Protein AF-A0A0L0URG2-F1 (afdb_monomer)

Foldseek 3Di:
DVVLLVLLVLLLDCPRDDPAHRADPLLNLLSVLCNLLVVLLVVVVVVVVVQVVPFDDDPDFPDDPVLVCLQVCLNVLLVVLSCCLRVPLSRCCRVPLQPQCLVVSLVSNLVSLVVNLVSLVSNLVCCVPTPQVRGPPCPVVVVVSVVSNVSNVVSSVSSNVSSVPRDRDDNDD

Radius of gyration: 18.34 Å; Cα contacts (8 Å, |Δi|>4): 151; chains: 1; bounding box: 47×31×53 Å

Sequence (173 aa):
MDGELRILMCMLDPREATYYQPLTEPEIQLGKSLVPVLKLSRVFLKKFYQIMGRSRFPLFTIMSSDQLDTFGGLADNIEGRLGGMIADDLRDLSNKAEEGGDSEYLDRLMKEAAKLEKYSGAGLLLILIHFLPIIPDSDGYKDWLFVWQSQLTVAINNFIQACRGFEIRTPDQ

Solvent-accessible surface area (backbone atoms only — not comparable to full-atom values): 9711 Å² total; per-residue (Å²): 102,73,65,53,51,48,52,53,51,38,26,66,33,82,84,52,91,62,98,60,75,51,48,51,77,77,50,35,53,44,55,58,36,43,47,57,36,55,51,48,52,46,54,44,55,54,53,47,52,56,50,57,76,72,49,81,75,73,98,70,76,92,67,52,71,70,54,48,50,50,48,71,41,36,63,59,53,49,47,52,45,55,41,42,42,52,70,46,33,53,42,46,40,62,75,41,43,85,76,70,48,44,67,59,33,43,52,48,45,42,52,48,46,53,46,46,52,52,51,52,52,54,33,48,53,48,40,61,71,69,46,44,82,65,40,81,86,35,65,71,55,53,56,47,50,54,53,49,51,54,52,40,54,52,27,41,51,52,29,42,48,43,49,72,69,54,82,71,66,71,78,82,130

Nearest PDB structures (foldseek):
  2jsw-assembly1_A  TM=5.761E-01  e=1.253E-01  Mus musculus
  4dzu-assembly1_A  TM=5.186E-01  e=1.065E+00  synthetic construct
  3lhp-assembly1_S  TM=4.422E-01  e=1.910E+00  synthetic construct
  1q16-assembly1_C  TM=4.457E-01  e=2.684E+00  Escherichia coli
  4oyd-assembly2_D  TM=3.380E-01  e=4.583E+00  synthetic construct

Mean predicted aligned error: 5.91 Å

Organism: NCBI:txid1165861

Secondary structure (DSSP, 8-state):
-HHHHHHHHHHH-TTS--SSPPPPHHHHHHHHHHHHHHHHHHHHHHHHHHHHHH----S-----HHHHHHHHTHHHHHHHHHHHIIIIIIHHHHHHTTTT-HHHHHHHHHHHHHHHHHHHHHHHHHIIIIITTTSTT-HHHHHHHHHHHHHHHHHHHHHHHHHHT----PPP-

pLDDT: mean 86.97, std 11.2, range [35.38, 98.31]

Structure (mmCIF, N/CA/C/O backbone):
data_AF-A0A0L0URG2-F1
#
_entry.id   AF-A0A0L0URG2-F1
#
loop_
_atom_site.group_PDB
_atom_site.id
_atom_site.type_symbol
_atom_site.label_atom_id
_atom_site.label_alt_id
_atom_site.label_comp_id
_atom_site.label_asym_id
_atom_site.label_entity_id
_atom_site.label_seq_id
_atom_site.pdbx_PDB_ins_code
_atom_site.Cartn_x
_atom_site.Cartn_y
_atom_site.Cartn_z
_atom_site.occupancy
_atom_site.B_iso_or_equiv
_atom_site.auth_seq_id
_atom_site.auth_comp_id
_atom_site.auth_asym_id
_atom_site.auth_atom_id
_atom_site.pdbx_PDB_model_num
ATOM 1 N N . MET A 1 1 ? 8.366 -5.255 5.527 1.00 82.69 1 MET A N 1
ATOM 2 C CA . MET A 1 1 ? 6.979 -5.744 5.283 1.00 82.69 1 MET A CA 1
ATOM 3 C C . MET A 1 1 ? 6.607 -7.087 5.928 1.00 82.69 1 MET A C 1
ATOM 5 O O . MET A 1 1 ? 5.435 -7.275 6.246 1.00 82.69 1 MET A O 1
ATOM 9 N N . ASP A 1 2 ? 7.522 -8.054 6.104 1.00 83.62 2 ASP A N 1
ATOM 10 C CA . ASP A 1 2 ? 7.198 -9.297 6.839 1.00 83.62 2 ASP A CA 1
ATOM 11 C C . ASP A 1 2 ? 6.989 -9.060 8.345 1.00 83.62 2 ASP A C 1
ATOM 13 O O . ASP A 1 2 ? 6.148 -9.713 8.965 1.00 83.62 2 ASP A O 1
ATOM 17 N N . GLY A 1 3 ? 7.705 -8.088 8.918 1.00 85.81 3 GLY A N 1
ATOM 18 C CA . GLY A 1 3 ? 7.524 -7.670 10.307 1.00 85.81 3 GLY A CA 1
ATOM 19 C C . GLY A 1 3 ? 6.157 -7.033 10.542 1.00 85.81 3 GLY A C 1
ATOM 20 O O . GLY A 1 3 ? 5.451 -7.424 11.459 1.00 85.81 3 GLY A O 1
ATOM 21 N N . GLU A 1 4 ? 5.743 -6.128 9.665 1.00 87.44 4 GLU A N 1
ATOM 22 C CA . GLU A 1 4 ? 4.469 -5.408 9.699 1.00 87.44 4 GLU A CA 1
ATOM 23 C C . GLU A 1 4 ? 3.291 -6.373 9.572 1.00 87.44 4 GLU A C 1
ATOM 25 O O . GLU A 1 4 ? 2.315 -6.264 10.311 1.00 87.44 4 GLU A O 1
ATOM 30 N N . LEU A 1 5 ? 3.401 -7.373 8.687 1.00 85.81 5 LEU A N 1
ATOM 31 C CA . LEU A 1 5 ? 2.373 -8.407 8.551 1.00 85.81 5 LEU A CA 1
ATOM 32 C C . LEU A 1 5 ? 2.279 -9.238 9.820 1.00 85.81 5 LEU A C 1
ATOM 34 O O . LEU A 1 5 ? 1.176 -9.530 10.269 1.00 85.81 5 LEU A O 1
ATOM 38 N N . ARG A 1 6 ? 3.422 -9.591 10.409 1.00 87.19 6 ARG A N 1
ATOM 39 C CA . ARG A 1 6 ? 3.454 -10.317 11.6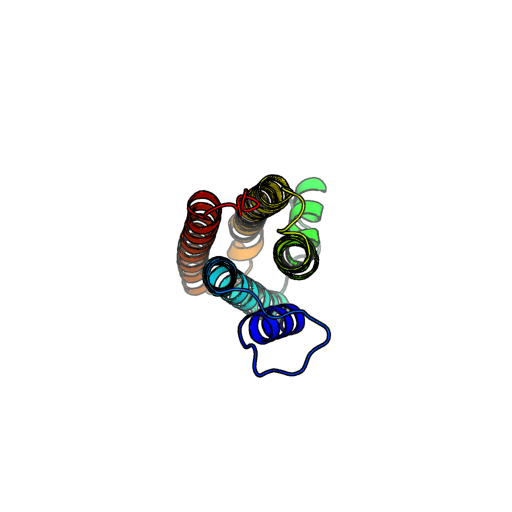73 1.00 87.19 6 ARG A CA 1
ATOM 40 C C . ARG A 1 6 ? 2.835 -9.496 12.804 1.00 87.19 6 ARG A C 1
ATOM 42 O O . ARG A 1 6 ? 2.014 -10.042 13.525 1.00 87.19 6 ARG A O 1
ATOM 49 N N . ILE A 1 7 ? 3.172 -8.212 12.927 1.00 87.69 7 ILE A N 1
ATOM 50 C CA . ILE A 1 7 ? 2.593 -7.314 13.938 1.00 87.69 7 ILE A CA 1
ATOM 51 C C . ILE A 1 7 ? 1.072 -7.267 13.782 1.00 87.69 7 ILE A C 1
ATOM 53 O O . ILE A 1 7 ? 0.358 -7.552 14.739 1.00 87.69 7 ILE A O 1
ATOM 57 N N . LEU A 1 8 ? 0.574 -7.004 12.570 1.00 88.88 8 LEU A N 1
ATOM 58 C CA . LEU A 1 8 ? -0.864 -6.963 12.306 1.00 88.88 8 LEU A CA 1
ATOM 59 C C . LEU A 1 8 ? -1.542 -8.308 12.604 1.00 88.88 8 LEU A C 1
ATOM 61 O O . LEU A 1 8 ? -2.624 -8.333 13.178 1.00 88.88 8 LEU A O 1
ATOM 65 N N . MET A 1 9 ? -0.919 -9.434 12.245 1.00 88.94 9 MET A N 1
ATOM 66 C CA . MET A 1 9 ? -1.465 -10.761 12.547 1.00 88.94 9 MET A CA 1
ATOM 67 C C . MET A 1 9 ? -1.534 -11.032 14.052 1.00 88.94 9 MET A C 1
ATOM 69 O O . MET A 1 9 ? -2.534 -11.575 14.505 1.00 88.94 9 MET A O 1
ATOM 73 N N . CYS A 1 10 ? -0.529 -10.616 14.822 1.00 86.75 10 CYS A N 1
ATOM 74 C CA . CYS A 1 10 ? -0.557 -10.729 16.279 1.00 86.75 10 CYS A CA 1
ATOM 75 C C . CYS A 1 10 ? -1.643 -9.842 16.903 1.00 86.75 10 CYS A C 1
ATOM 77 O O . CYS A 1 10 ? -2.332 -10.278 17.813 1.00 86.75 10 CYS A O 1
ATOM 79 N N . MET A 1 11 ? -1.849 -8.628 16.385 1.00 85.25 11 MET A N 1
ATOM 80 C CA . MET A 1 11 ? -2.934 -7.745 16.836 1.00 85.25 11 MET A CA 1
ATOM 81 C C . MET A 1 11 ? -4.330 -8.328 16.545 1.00 85.25 11 MET A C 1
ATOM 83 O O . MET A 1 11 ? -5.281 -8.046 17.269 1.00 85.25 11 MET A O 1
ATOM 87 N N . LEU A 1 12 ? -4.461 -9.145 15.494 1.00 88.25 12 LEU A N 1
ATOM 88 C CA . LEU A 1 12 ? -5.715 -9.793 15.093 1.00 88.25 12 LEU A CA 1
ATOM 89 C C . LEU A 1 12 ? -6.035 -11.084 15.863 1.00 88.25 12 LEU A C 1
ATOM 91 O O . LEU A 1 12 ? -7.183 -11.529 15.808 1.00 88.25 12 LEU A O 1
ATOM 95 N N . ASP A 1 13 ? -5.056 -11.705 16.527 1.00 84.69 13 ASP A N 1
ATOM 96 C CA . ASP A 1 13 ? -5.251 -12.942 17.287 1.00 84.69 13 ASP A CA 1
ATOM 97 C C . ASP A 1 13 ? -5.014 -12.707 18.789 1.00 84.69 13 ASP A C 1
ATOM 99 O O . ASP A 1 13 ? -3.866 -12.614 19.226 1.00 84.69 13 ASP A O 1
ATOM 103 N N . PRO A 1 14 ? -6.071 -12.689 19.622 1.00 68.38 14 PRO A N 1
ATOM 104 C CA . PRO A 1 14 ? -5.930 -12.494 21.064 1.00 68.38 14 PRO A CA 1
ATOM 105 C C . PRO A 1 14 ? -5.183 -13.634 21.779 1.00 68.38 14 PRO A C 1
ATOM 107 O O . PRO A 1 14 ? -4.904 -13.524 22.972 1.00 68.38 14 PRO A O 1
ATOM 110 N N . ARG A 1 15 ? -4.876 -14.742 21.092 1.00 70.88 15 ARG A N 1
ATOM 111 C CA . ARG A 1 15 ? -4.124 -15.883 21.638 1.00 70.88 15 ARG A CA 1
ATOM 112 C C . ARG A 1 15 ? -2.619 -15.783 21.393 1.00 70.88 15 ARG A C 1
ATOM 114 O O . ARG A 1 15 ? -1.862 -16.532 22.009 1.00 70.88 15 ARG A O 1
ATOM 121 N N . GLU A 1 16 ? -2.175 -14.878 20.526 1.00 67.50 16 GLU A N 1
ATOM 122 C CA . GLU A 1 16 ? -0.757 -14.623 20.276 1.00 67.50 16 GLU A CA 1
ATOM 123 C C . GLU A 1 16 ? -0.192 -13.720 21.389 1.00 67.50 16 GLU A C 1
ATOM 125 O O . GLU A 1 16 ? -0.496 -12.531 21.477 1.00 67.50 16 GLU A O 1
ATOM 130 N N . ALA A 1 17 ? 0.651 -14.273 22.268 1.00 52.16 17 ALA A N 1
ATOM 131 C CA . ALA A 1 17 ? 1.304 -13.501 23.326 1.00 52.16 17 ALA A CA 1
ATOM 132 C C . ALA A 1 17 ? 2.311 -12.506 22.721 1.00 52.16 17 ALA A C 1
ATOM 134 O O . ALA A 1 17 ? 3.369 -12.910 22.234 1.00 52.16 17 ALA A O 1
ATOM 135 N N . THR A 1 18 ? 2.006 -11.204 22.754 1.00 62.34 18 THR A N 1
ATOM 136 C CA . THR A 1 18 ? 2.883 -10.162 22.195 1.00 62.34 18 THR A CA 1
ATOM 137 C C . THR A 1 18 ? 2.923 -8.876 23.023 1.00 62.34 18 THR A C 1
ATOM 139 O O . THR A 1 18 ? 2.172 -8.701 23.975 1.00 62.34 18 THR A O 1
ATOM 142 N N . TYR A 1 19 ? 3.838 -7.972 22.650 1.00 65.12 19 TYR A N 1
ATOM 143 C CA . TYR A 1 19 ? 3.929 -6.600 23.169 1.00 65.12 19 TYR A CA 1
ATOM 144 C C . TYR A 1 19 ? 2.751 -5.699 22.751 1.00 65.12 19 TYR A C 1
ATOM 146 O O . TYR A 1 19 ? 2.671 -4.566 23.220 1.00 65.12 19 TYR A O 1
ATOM 154 N N . TYR A 1 20 ? 1.876 -6.158 21.854 1.00 69.56 20 TYR A N 1
ATOM 155 C CA . TYR A 1 20 ? 0.771 -5.370 21.316 1.00 69.56 20 TYR A CA 1
ATOM 156 C C . TYR A 1 20 ? -0.547 -5.806 21.955 1.00 69.56 20 TYR A C 1
ATOM 158 O O . TYR A 1 20 ? -0.782 -7.001 22.134 1.00 69.56 20 TYR A O 1
ATOM 166 N N . GLN A 1 21 ? -1.402 -4.840 22.301 1.00 74.94 21 GLN A N 1
ATOM 167 C CA . GLN A 1 21 ? -2.752 -5.149 22.762 1.00 74.94 21 GLN A CA 1
ATOM 168 C C . GLN A 1 21 ? -3.564 -5.763 21.608 1.00 74.94 21 GLN A C 1
ATOM 170 O O . GLN A 1 21 ? -3.481 -5.266 20.478 1.00 74.94 21 GLN A O 1
ATOM 175 N N . PRO A 1 22 ? -4.314 -6.852 21.859 1.00 81.81 22 PRO A N 1
ATOM 176 C CA . PRO A 1 22 ? -5.231 -7.399 20.871 1.00 81.81 22 PRO A CA 1
ATOM 177 C C . PRO A 1 22 ? -6.315 -6.390 20.505 1.00 81.81 22 PRO A C 1
ATOM 179 O O . PRO A 1 22 ? -6.844 -5.695 21.372 1.00 81.81 22 PRO A O 1
ATOM 182 N N . LEU A 1 23 ? -6.683 -6.370 19.228 1.00 84.19 23 LEU A N 1
ATOM 183 C CA . LEU A 1 23 ? -7.787 -5.554 18.741 1.00 84.19 23 LEU A CA 1
ATOM 184 C C . LEU A 1 23 ? -9.123 -6.055 19.298 1.00 84.19 23 LEU A C 1
ATOM 186 O O . LEU A 1 23 ? -9.361 -7.257 19.432 1.00 84.19 23 LEU A O 1
ATOM 190 N N . THR A 1 24 ? -10.025 -5.120 19.561 1.00 83.62 24 THR A N 1
ATOM 191 C CA . THR A 1 24 ? -11.435 -5.413 19.838 1.00 83.62 24 THR A CA 1
ATOM 192 C C . THR A 1 24 ? -12.176 -5.819 18.565 1.00 83.62 24 THR A C 1
ATOM 194 O O . THR A 1 24 ? -11.707 -5.570 17.457 1.00 83.62 24 THR A O 1
ATOM 197 N N . GLU A 1 25 ? -13.359 -6.427 18.685 1.00 81.88 25 GLU A N 1
ATOM 198 C CA . GLU A 1 25 ? -14.099 -6.935 17.517 1.00 81.88 25 GLU A CA 1
ATOM 199 C C . GLU A 1 25 ? -14.347 -5.881 16.408 1.00 81.88 25 GLU A C 1
ATOM 201 O O . GLU A 1 25 ? -14.117 -6.203 15.237 1.00 81.88 25 GLU A O 1
ATOM 206 N N . PRO A 1 26 ? -14.717 -4.616 16.709 1.00 81.19 26 PRO A N 1
ATOM 207 C CA . PRO A 1 26 ? -14.824 -3.572 15.683 1.00 81.19 26 PRO A CA 1
ATOM 208 C C . PRO A 1 26 ? -13.480 -3.260 15.005 1.00 81.19 26 PRO A C 1
ATOM 210 O O . PRO A 1 26 ? -13.395 -3.122 13.783 1.00 81.19 26 PRO A O 1
ATOM 213 N N . GLU A 1 27 ? -12.398 -3.196 15.781 1.00 86.50 27 GLU A N 1
ATOM 214 C CA . GLU A 1 27 ? -11.051 -2.896 15.282 1.00 86.50 27 GLU A CA 1
ATOM 215 C C . GLU A 1 27 ? -10.469 -4.062 14.472 1.00 86.50 27 GLU A C 1
ATOM 217 O O . GLU A 1 27 ? -9.737 -3.846 13.506 1.00 86.50 27 GLU A O 1
ATOM 222 N N . ILE A 1 28 ? -10.837 -5.304 14.799 1.00 88.31 28 ILE A N 1
ATOM 223 C CA . ILE A 1 28 ? -10.472 -6.496 14.030 1.00 88.31 28 ILE A CA 1
ATOM 224 C C . ILE A 1 28 ? -10.957 -6.364 12.583 1.00 88.31 28 ILE A C 1
ATOM 226 O O . ILE A 1 28 ? -10.243 -6.777 11.666 1.00 88.31 28 ILE A O 1
ATOM 230 N N . GLN A 1 29 ? -12.137 -5.783 12.341 1.00 89.00 29 GLN A N 1
ATOM 231 C CA . GLN A 1 29 ? -12.633 -5.568 10.977 1.00 89.00 29 GLN A CA 1
ATOM 232 C C . GLN A 1 29 ? -11.772 -4.551 10.216 1.00 89.00 29 GLN A C 1
ATOM 234 O O . GLN A 1 29 ? -11.408 -4.802 9.061 1.00 89.00 29 GLN A O 1
ATOM 239 N N . LEU A 1 30 ? -11.349 -3.465 10.877 1.00 91.06 30 LEU A N 1
ATOM 240 C CA . LEU A 1 30 ? -10.381 -2.520 10.311 1.00 91.06 30 LEU A CA 1
ATOM 241 C C . LEU A 1 30 ? -9.056 -3.214 9.988 1.00 91.06 30 LEU A C 1
ATOM 243 O O . LEU A 1 30 ? -8.596 -3.167 8.845 1.00 91.06 30 LEU A O 1
ATOM 247 N N . GLY A 1 31 ? -8.479 -3.930 10.954 1.00 92.31 31 GLY A N 1
ATOM 248 C CA . GLY A 1 31 ? -7.221 -4.650 10.776 1.00 92.31 31 GLY A CA 1
ATOM 249 C C . GLY A 1 31 ? -7.291 -5.675 9.640 1.00 92.31 31 GLY A C 1
ATOM 250 O O . GLY A 1 31 ? -6.410 -5.711 8.779 1.00 92.31 31 GLY A O 1
ATOM 251 N N . LYS A 1 32 ? -8.379 -6.453 9.553 1.00 94.44 32 LYS A N 1
ATOM 252 C CA . LYS A 1 32 ? -8.623 -7.406 8.455 1.00 94.44 32 LYS A CA 1
ATOM 253 C C . LYS A 1 32 ? -8.696 -6.716 7.096 1.00 94.44 32 LYS A C 1
ATOM 255 O O . LYS A 1 32 ? -8.162 -7.253 6.125 1.00 94.44 32 LYS A O 1
ATOM 260 N N . SER A 1 33 ? -9.315 -5.538 7.016 1.00 96.06 33 SER A N 1
ATOM 261 C CA . SER A 1 33 ? -9.396 -4.774 5.767 1.00 96.06 33 SER A CA 1
ATOM 262 C C . SER A 1 33 ? -8.041 -4.204 5.312 1.00 96.06 33 SER A C 1
ATOM 264 O O . SER A 1 33 ? -7.845 -3.997 4.115 1.00 96.06 33 SER A O 1
ATOM 266 N N . LEU A 1 34 ? -7.064 -4.055 6.220 1.00 95.62 34 LEU A N 1
ATOM 267 C CA . LEU A 1 34 ? -5.696 -3.615 5.902 1.00 95.62 34 LEU A CA 1
ATOM 268 C C . LEU A 1 34 ? -4.786 -4.753 5.401 1.00 95.62 34 LEU A C 1
ATOM 270 O O . LEU A 1 34 ? -3.871 -4.523 4.606 1.00 95.62 34 LEU A O 1
ATOM 274 N N . VAL A 1 35 ? -5.050 -6.002 5.804 1.00 95.94 35 VAL A N 1
ATOM 275 C CA . VAL A 1 35 ? -4.306 -7.197 5.353 1.00 95.94 35 VAL A CA 1
ATOM 276 C C . VAL A 1 35 ? -4.131 -7.278 3.825 1.00 95.94 35 VAL A C 1
ATOM 278 O O . VAL A 1 35 ? -3.002 -7.526 3.385 1.00 95.94 35 VAL A O 1
ATOM 281 N N . PRO A 1 36 ? -5.174 -7.115 2.980 1.00 97.25 36 PRO A N 1
ATOM 282 C CA . PRO A 1 36 ? -5.001 -7.171 1.529 1.00 97.25 36 PRO A CA 1
ATOM 283 C C . PRO A 1 36 ? -4.087 -6.061 1.000 1.00 97.25 36 PRO A C 1
ATOM 285 O O . PRO A 1 36 ? -3.268 -6.346 0.127 1.00 97.25 36 PRO A O 1
ATOM 288 N N . VAL A 1 37 ? -4.152 -4.846 1.556 1.00 97.62 37 VAL A N 1
ATOM 289 C CA . VAL A 1 37 ? -3.264 -3.733 1.176 1.00 97.62 37 VAL A CA 1
ATOM 290 C C . VAL A 1 37 ? -1.808 -4.119 1.434 1.00 97.62 37 VAL A C 1
ATOM 292 O O . VAL A 1 37 ? -0.971 -4.056 0.536 1.00 97.62 37 VAL A O 1
ATOM 295 N N . LEU A 1 38 ? -1.516 -4.620 2.636 1.00 96.19 38 LEU A N 1
ATOM 296 C CA . LEU A 1 38 ? -0.172 -5.032 3.028 1.00 96.19 38 LEU A CA 1
ATOM 297 C C . LEU A 1 38 ? 0.362 -6.185 2.163 1.00 96.19 38 LEU A C 1
ATOM 299 O O . LEU A 1 38 ? 1.502 -6.157 1.695 1.00 96.19 38 LEU A O 1
ATOM 303 N N . LYS A 1 39 ? -0.467 -7.205 1.908 1.00 95.69 39 LYS A N 1
ATOM 304 C CA . LYS A 1 39 ? -0.087 -8.351 1.071 1.00 95.69 39 LYS A CA 1
ATOM 305 C C . LYS A 1 39 ? 0.197 -7.933 -0.369 1.00 95.69 39 LYS A C 1
ATOM 307 O O . LYS A 1 39 ? 1.189 -8.389 -0.936 1.00 95.69 39 LYS A O 1
ATOM 312 N N . LEU A 1 40 ? -0.639 -7.075 -0.951 1.00 96.94 40 LEU A N 1
ATOM 313 C CA . LEU A 1 40 ? -0.452 -6.580 -2.314 1.00 96.94 40 LEU A CA 1
ATOM 314 C C . LEU A 1 40 ? 0.806 -5.719 -2.424 1.00 96.94 40 LEU A C 1
ATOM 316 O O . LEU A 1 40 ? 1.597 -5.936 -3.340 1.00 96.94 40 LEU A O 1
ATOM 320 N N . SER A 1 41 ? 1.044 -4.816 -1.473 1.00 95.88 41 SER A N 1
ATOM 321 C CA . SER A 1 41 ? 2.276 -4.024 -1.404 1.00 95.88 41 SER A CA 1
ATOM 322 C C . SER A 1 41 ? 3.517 -4.912 -1.305 1.00 95.88 41 SER A C 1
ATOM 324 O O . SER A 1 41 ? 4.485 -4.727 -2.045 1.00 95.88 41 SER A O 1
ATOM 326 N N . ARG A 1 42 ? 3.477 -5.953 -0.464 1.00 94.81 42 ARG A N 1
ATOM 327 C CA . ARG A 1 42 ? 4.573 -6.923 -0.321 1.00 94.81 42 ARG A CA 1
ATOM 328 C C . ARG A 1 42 ? 4.845 -7.676 -1.615 1.00 94.81 42 ARG A C 1
ATOM 330 O O . ARG A 1 42 ? 5.999 -7.815 -2.022 1.00 94.81 42 ARG A O 1
ATOM 337 N N . VAL A 1 43 ? 3.791 -8.194 -2.242 1.00 95.19 43 VAL A N 1
ATOM 338 C CA . VAL A 1 43 ? 3.886 -8.913 -3.516 1.00 95.19 43 VAL A CA 1
ATOM 339 C C . VAL A 1 43 ? 4.487 -8.006 -4.589 1.00 95.19 43 VAL A C 1
ATOM 341 O O . VAL A 1 43 ? 5.341 -8.461 -5.354 1.00 95.19 43 VAL A O 1
ATOM 344 N N . PHE A 1 44 ? 4.119 -6.724 -4.586 1.00 94.06 44 PHE A N 1
ATOM 345 C CA . PHE A 1 44 ? 4.706 -5.735 -5.472 1.00 94.06 44 PHE A CA 1
ATOM 346 C C . PHE A 1 44 ? 6.190 -5.529 -5.257 1.00 94.06 44 PHE A C 1
ATOM 348 O O . PHE A 1 44 ? 6.952 -5.803 -6.181 1.00 94.06 44 PHE A O 1
ATOM 355 N N . LEU A 1 45 ? 6.618 -5.152 -4.052 1.00 92.19 45 LEU A N 1
ATOM 356 C CA . LEU A 1 45 ? 8.038 -4.911 -3.789 1.00 92.19 45 LEU A CA 1
ATOM 357 C C . LEU A 1 45 ? 8.893 -6.152 -4.066 1.00 92.19 45 LEU A C 1
ATOM 359 O O . LEU A 1 45 ? 9.972 -6.042 -4.644 1.00 92.19 45 LEU A O 1
ATOM 363 N N . LYS A 1 46 ? 8.394 -7.351 -3.734 1.00 93.12 46 LYS A N 1
ATOM 364 C CA . LYS A 1 46 ? 9.109 -8.604 -4.007 1.00 93.12 46 LYS A CA 1
ATOM 365 C C . LYS A 1 46 ? 9.286 -8.850 -5.505 1.00 93.12 46 LYS A C 1
ATOM 367 O O . LYS A 1 46 ? 10.389 -9.179 -5.945 1.00 93.12 46 LYS A O 1
ATOM 372 N N . LYS A 1 47 ? 8.213 -8.711 -6.293 1.00 90.62 47 LYS A N 1
ATOM 373 C CA . LYS A 1 47 ? 8.289 -8.920 -7.746 1.00 90.62 47 LYS A CA 1
ATOM 374 C C . LYS A 1 47 ? 9.114 -7.825 -8.416 1.00 90.62 47 LYS A C 1
ATOM 376 O O . LYS A 1 47 ? 9.916 -8.120 -9.298 1.00 90.62 47 LYS A O 1
ATOM 381 N N . PHE A 1 48 ? 8.960 -6.590 -7.954 1.00 88.19 48 PHE A N 1
ATOM 382 C CA . PHE A 1 48 ? 9.722 -5.441 -8.411 1.00 88.19 48 PHE A CA 1
ATOM 383 C C . PHE A 1 48 ? 11.225 -5.656 -8.210 1.00 88.19 48 PHE A C 1
ATOM 385 O O . PHE A 1 48 ? 11.984 -5.613 -9.175 1.00 88.19 48 PHE A O 1
ATOM 392 N N . TYR A 1 49 ? 11.648 -6.009 -6.993 1.00 88.44 49 TYR A N 1
ATOM 393 C CA . TYR A 1 49 ? 13.043 -6.318 -6.675 1.00 88.44 49 TYR A CA 1
ATOM 394 C C . TYR A 1 49 ? 13.616 -7.429 -7.567 1.00 88.44 49 TYR A C 1
ATOM 396 O O . TYR A 1 49 ? 14.719 -7.301 -8.098 1.00 88.44 49 TYR A O 1
ATOM 404 N N . GLN A 1 50 ? 12.849 -8.500 -7.794 1.00 88.75 50 GLN A N 1
ATOM 405 C CA . GLN A 1 50 ? 13.261 -9.594 -8.675 1.00 88.75 50 GLN A CA 1
ATOM 406 C C . GLN A 1 50 ? 13.511 -9.124 -10.115 1.00 88.75 50 GLN A C 1
ATOM 408 O O . GLN A 1 50 ? 14.458 -9.582 -10.755 1.00 88.75 50 GLN A O 1
ATOM 413 N N . ILE A 1 51 ? 12.653 -8.251 -10.641 1.00 85.25 51 ILE A N 1
ATOM 414 C CA . ILE A 1 51 ? 12.757 -7.751 -12.014 1.00 85.25 51 ILE A CA 1
ATOM 415 C C . ILE A 1 51 ? 13.911 -6.764 -12.136 1.00 85.25 51 ILE A C 1
ATOM 417 O O . ILE A 1 51 ? 14.740 -6.907 -13.035 1.00 85.25 51 ILE A O 1
ATOM 421 N N . MET A 1 52 ? 14.022 -5.828 -11.195 1.00 83.44 52 MET A N 1
ATOM 422 C CA . MET A 1 52 ? 15.125 -4.871 -11.142 1.00 83.44 52 MET A CA 1
ATOM 423 C C . MET A 1 52 ? 16.479 -5.580 -11.042 1.00 83.44 52 MET A C 1
ATOM 425 O O . MET A 1 52 ? 17.393 -5.245 -11.786 1.00 83.44 52 MET A O 1
ATOM 429 N N . GLY A 1 53 ? 16.598 -6.618 -10.208 1.00 84.31 53 GLY A N 1
ATOM 430 C CA . GLY A 1 53 ? 17.847 -7.368 -10.040 1.00 84.31 53 GLY A CA 1
ATOM 431 C C . GLY A 1 53 ? 18.283 -8.182 -11.265 1.00 84.31 53 GLY A C 1
ATOM 432 O O . GLY A 1 53 ? 19.446 -8.565 -11.363 1.00 84.31 53 GLY A O 1
ATOM 433 N N . ARG A 1 54 ? 17.372 -8.460 -12.205 1.00 83.56 54 ARG A N 1
ATOM 434 C CA . ARG A 1 54 ? 17.668 -9.191 -13.453 1.00 83.56 54 ARG A CA 1
ATOM 435 C C . ARG A 1 54 ? 17.853 -8.275 -14.658 1.00 83.56 54 ARG A C 1
ATOM 437 O O . ARG A 1 54 ? 18.326 -8.727 -15.698 1.00 83.56 54 ARG A O 1
ATOM 444 N N . SER A 1 55 ? 17.468 -7.014 -14.527 1.00 82.75 55 SER A N 1
ATOM 445 C CA . SER A 1 55 ? 17.471 -6.053 -15.620 1.00 82.75 55 SER A CA 1
ATOM 446 C C . SER A 1 55 ? 18.814 -5.335 -15.696 1.00 82.75 55 SER A C 1
ATOM 448 O O . SER A 1 55 ? 19.425 -5.011 -14.680 1.00 82.75 55 SER A O 1
ATOM 450 N N . ARG A 1 56 ? 19.287 -5.075 -16.917 1.00 83.88 56 ARG A N 1
ATOM 451 C CA . ARG A 1 56 ? 20.469 -4.239 -17.150 1.00 83.88 56 ARG A CA 1
ATOM 452 C C . ARG A 1 56 ? 20.002 -2.839 -17.508 1.00 83.88 56 ARG A C 1
ATOM 454 O O . ARG A 1 56 ? 19.504 -2.625 -18.608 1.00 83.88 56 ARG A O 1
ATOM 461 N N . PHE A 1 57 ? 20.157 -1.906 -16.576 1.00 84.38 57 PHE A N 1
ATOM 462 C CA . PHE A 1 57 ? 19.771 -0.517 -16.7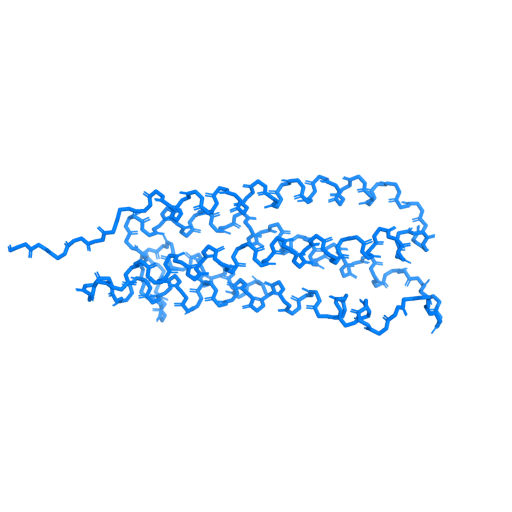98 1.00 84.38 57 PHE A CA 1
ATOM 463 C C . PHE A 1 57 ? 20.910 0.283 -17.438 1.00 84.38 57 PHE A C 1
ATOM 465 O O . PHE A 1 57 ? 22.079 0.050 -17.116 1.00 84.38 57 PHE A O 1
ATOM 472 N N . PRO A 1 58 ? 20.593 1.231 -18.334 1.00 85.81 58 PRO A N 1
ATOM 473 C CA . PRO A 1 58 ? 21.554 2.216 -18.802 1.00 85.81 58 PRO A CA 1
ATOM 474 C C . PRO A 1 58 ? 22.141 3.020 -17.634 1.00 85.81 58 PRO A C 1
ATOM 476 O O . PRO A 1 58 ? 21.460 3.282 -16.645 1.00 85.81 58 PRO A O 1
ATOM 479 N N . LEU A 1 59 ? 23.393 3.464 -17.779 1.00 83.75 59 LEU A N 1
ATOM 480 C CA . LEU A 1 59 ? 24.055 4.336 -16.795 1.00 83.75 59 LEU A CA 1
ATOM 481 C C . LEU A 1 59 ? 23.442 5.743 -16.732 1.00 83.75 59 LEU A C 1
ATOM 483 O O . LEU A 1 59 ? 23.626 6.449 -15.745 1.00 83.75 59 LEU A O 1
ATOM 487 N N . PHE A 1 60 ? 22.727 6.147 -17.782 1.00 85.25 60 PHE A N 1
ATOM 488 C CA . PHE A 1 60 ? 22.094 7.455 -17.895 1.00 85.25 60 PHE A CA 1
ATOM 489 C C . PHE A 1 60 ? 20.584 7.293 -18.028 1.00 85.25 60 PHE A C 1
ATOM 491 O O . PHE A 1 60 ? 20.106 6.419 -18.751 1.00 85.25 60 PHE A O 1
ATOM 498 N N . THR A 1 61 ? 19.838 8.163 -17.352 1.00 88.94 61 THR A N 1
ATOM 499 C CA . THR A 1 61 ? 18.377 8.217 -17.415 1.00 88.94 61 THR A CA 1
ATOM 500 C C . THR A 1 61 ? 17.921 9.575 -17.929 1.00 88.94 61 THR A C 1
ATOM 502 O O . THR A 1 61 ? 18.588 10.584 -17.717 1.00 88.94 61 THR A O 1
ATOM 505 N N . ILE A 1 62 ? 16.769 9.590 -18.596 1.00 91.75 62 ILE A N 1
ATOM 506 C CA . ILE A 1 62 ? 16.069 10.820 -18.988 1.00 91.75 62 ILE A CA 1
ATOM 507 C C . ILE A 1 62 ? 15.168 11.365 -17.868 1.00 91.75 62 ILE A C 1
ATOM 509 O O . ILE A 1 62 ? 14.553 12.412 -18.045 1.00 91.75 62 ILE A O 1
ATOM 513 N N . MET A 1 63 ? 15.040 10.640 -16.750 1.00 94.31 63 MET A N 1
ATOM 514 C CA . MET A 1 63 ? 14.235 11.070 -15.605 1.00 94.31 63 MET A CA 1
ATOM 515 C C . MET A 1 63 ? 14.792 12.355 -14.989 1.00 94.31 63 MET A C 1
ATOM 517 O O . MET A 1 63 ? 16.007 12.505 -14.850 1.00 94.31 63 MET A O 1
ATOM 521 N N . SER A 1 64 ? 13.901 13.254 -14.567 1.00 95.12 64 SER A N 1
ATOM 522 C CA . SER A 1 64 ? 14.282 14.388 -13.723 1.00 95.12 64 SER A CA 1
ATOM 523 C C . SER A 1 64 ? 14.662 13.927 -12.311 1.00 95.12 64 SER A C 1
ATOM 525 O O . SER A 1 64 ? 14.320 12.817 -11.892 1.00 95.12 64 SER A O 1
ATOM 527 N N . SER A 1 65 ? 15.327 14.798 -11.549 1.00 94.75 65 SER A N 1
ATOM 528 C CA . SER A 1 65 ? 15.641 14.536 -10.138 1.00 94.75 65 SER A CA 1
ATOM 529 C C . SER A 1 65 ? 14.386 14.232 -9.316 1.00 94.75 65 SER A C 1
ATOM 531 O O . SER A 1 65 ? 14.370 13.250 -8.588 1.00 94.75 65 SER A O 1
ATOM 533 N N . ASP A 1 66 ? 13.293 14.976 -9.516 1.00 94.69 66 ASP A N 1
ATOM 534 C CA . ASP A 1 66 ? 12.032 14.738 -8.795 1.00 94.69 66 ASP A CA 1
ATOM 535 C C . ASP A 1 66 ? 11.435 13.351 -9.094 1.00 94.69 66 ASP A C 1
ATOM 537 O O . ASP A 1 66 ? 10.857 12.698 -8.221 1.00 94.69 66 ASP A O 1
ATOM 541 N N . GLN A 1 67 ? 11.568 12.878 -10.338 1.00 95.12 67 GLN A N 1
ATOM 542 C CA . GLN A 1 67 ? 11.133 11.536 -10.725 1.00 95.12 67 GLN A CA 1
ATOM 543 C C . GLN A 1 67 ? 12.032 10.465 -10.102 1.00 95.12 67 GLN A C 1
ATOM 545 O O . GLN A 1 67 ? 11.528 9.446 -9.629 1.00 95.12 67 GLN A O 1
ATOM 550 N N . LEU A 1 68 ? 13.345 10.704 -10.064 1.00 93.62 68 LEU A N 1
ATOM 551 C CA . LEU A 1 68 ? 14.297 9.829 -9.387 1.00 93.62 68 LEU A CA 1
ATOM 552 C C . LEU A 1 68 ? 14.021 9.741 -7.887 1.00 93.62 68 LEU A C 1
ATOM 554 O O . LEU A 1 68 ? 14.015 8.635 -7.360 1.00 93.62 68 LEU A O 1
ATOM 558 N N . ASP A 1 69 ? 13.717 10.854 -7.225 1.00 94.19 69 ASP A N 1
ATOM 559 C CA . ASP A 1 69 ? 13.373 10.877 -5.801 1.00 94.19 69 ASP A CA 1
ATOM 560 C C . ASP A 1 69 ? 12.045 10.159 -5.540 1.00 94.19 69 ASP A C 1
ATOM 562 O O . ASP A 1 69 ? 11.937 9.339 -4.626 1.00 94.19 69 ASP A O 1
ATOM 566 N N . THR A 1 70 ? 11.039 10.395 -6.390 1.00 93.12 70 THR A N 1
ATOM 567 C CA . THR A 1 70 ? 9.742 9.703 -6.309 1.00 93.12 70 THR A CA 1
ATOM 568 C C . THR A 1 70 ? 9.909 8.190 -6.434 1.00 93.12 70 THR A C 1
ATOM 570 O O . THR A 1 70 ? 9.310 7.427 -5.676 1.00 93.12 70 THR A O 1
ATOM 573 N N . PHE A 1 71 ? 10.716 7.746 -7.397 1.00 92.44 71 PHE A N 1
ATOM 574 C CA . PHE A 1 71 ? 10.975 6.333 -7.633 1.00 92.44 71 PHE A CA 1
ATOM 575 C C . PHE A 1 71 ? 11.863 5.716 -6.545 1.00 92.44 71 PHE A C 1
ATOM 577 O O . PHE A 1 71 ? 11.539 4.653 -6.018 1.00 92.44 71 PHE A O 1
ATOM 584 N N . GLY A 1 72 ? 12.961 6.384 -6.190 1.00 91.38 72 GLY A N 1
ATOM 585 C CA . GLY A 1 72 ? 13.920 5.931 -5.185 1.00 91.38 72 GLY A CA 1
ATOM 586 C C . GLY A 1 72 ? 13.285 5.795 -3.806 1.00 91.38 72 GLY A C 1
ATOM 587 O O . GLY A 1 72 ? 13.550 4.824 -3.105 1.00 91.38 72 GLY A O 1
ATOM 588 N N . GLY A 1 73 ? 12.368 6.699 -3.460 1.00 92.38 73 GLY A N 1
ATOM 589 C CA . GLY A 1 73 ? 11.599 6.632 -2.224 1.00 92.38 73 GLY A CA 1
ATOM 590 C C . GLY A 1 73 ? 10.365 5.729 -2.284 1.00 92.38 73 GLY A C 1
ATOM 591 O O . GLY A 1 73 ? 9.623 5.693 -1.307 1.00 92.38 73 GLY A O 1
ATOM 592 N N . LEU A 1 74 ? 10.065 5.037 -3.391 1.00 92.25 74 LEU A N 1
ATOM 593 C CA . LEU A 1 74 ? 8.802 4.296 -3.534 1.00 92.25 74 LEU A CA 1
ATOM 594 C C . LEU A 1 74 ? 8.650 3.194 -2.477 1.00 92.25 74 LEU A C 1
ATOM 596 O O . LEU A 1 74 ? 7.605 3.104 -1.833 1.00 92.25 74 LEU A O 1
ATOM 600 N N . ALA A 1 75 ? 9.682 2.366 -2.302 1.00 92.06 75 ALA A N 1
ATOM 601 C CA . ALA A 1 75 ? 9.659 1.269 -1.337 1.00 92.06 75 ALA A CA 1
ATOM 602 C C . ALA A 1 75 ? 9.517 1.796 0.097 1.00 92.06 75 ALA A C 1
ATOM 604 O O . ALA A 1 75 ? 8.611 1.369 0.811 1.00 92.06 75 ALA A O 1
ATOM 605 N N . ASP A 1 76 ? 10.330 2.790 0.458 1.00 92.06 76 ASP A N 1
ATOM 606 C CA . ASP A 1 76 ? 10.332 3.403 1.787 1.00 92.06 76 ASP A CA 1
ATOM 607 C C . ASP A 1 76 ? 9.001 4.101 2.098 1.00 92.06 76 ASP A C 1
ATOM 609 O O . ASP A 1 76 ? 8.481 3.994 3.205 1.00 92.06 76 ASP A O 1
ATOM 613 N N . ASN A 1 77 ? 8.393 4.773 1.114 1.00 91.94 77 ASN A N 1
ATOM 614 C CA . ASN A 1 77 ? 7.077 5.391 1.278 1.00 91.94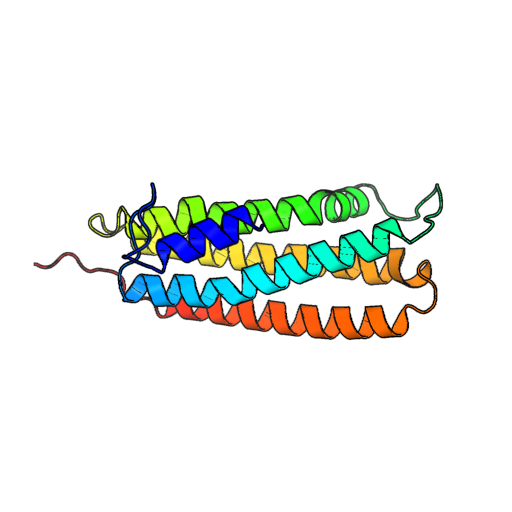 77 ASN A CA 1
ATOM 615 C C . ASN A 1 77 ? 5.972 4.350 1.487 1.00 91.94 77 ASN A C 1
ATOM 617 O O . ASN A 1 77 ? 5.054 4.594 2.266 1.00 91.94 77 ASN A O 1
ATOM 621 N N . ILE A 1 78 ? 6.019 3.215 0.786 1.00 93.50 78 ILE A N 1
ATOM 622 C CA . ILE A 1 78 ? 5.036 2.138 0.957 1.00 93.50 78 ILE A CA 1
ATOM 623 C C . ILE A 1 78 ? 5.202 1.494 2.335 1.00 93.50 78 ILE A C 1
ATOM 625 O O . ILE A 1 78 ? 4.228 1.355 3.076 1.00 93.50 78 ILE A O 1
ATOM 629 N N . GLU A 1 79 ? 6.430 1.111 2.682 1.00 92.38 79 GLU A N 1
ATOM 630 C CA . GLU A 1 79 ? 6.739 0.425 3.934 1.00 92.38 79 GLU A CA 1
ATOM 631 C C . GLU A 1 79 ? 6.501 1.325 5.145 1.00 92.38 79 GLU A C 1
ATOM 633 O O . GLU A 1 79 ? 5.768 0.934 6.049 1.00 92.38 79 GLU A O 1
ATOM 638 N N . GLY A 1 80 ? 7.023 2.552 5.132 1.00 92.31 80 GLY A N 1
ATOM 639 C CA . GLY A 1 80 ? 6.876 3.497 6.236 1.00 92.31 80 GLY A CA 1
ATOM 640 C C . GLY A 1 80 ? 5.420 3.862 6.522 1.00 92.31 80 GLY A C 1
ATOM 641 O O . GLY A 1 80 ? 5.028 3.940 7.684 1.00 92.31 80 GLY A O 1
ATOM 642 N N . ARG A 1 81 ? 4.584 4.021 5.486 1.00 94.12 81 ARG A N 1
ATOM 643 C CA . ARG A 1 81 ? 3.150 4.311 5.675 1.00 94.12 81 ARG A CA 1
ATOM 644 C C . ARG A 1 81 ? 2.400 3.132 6.260 1.00 94.12 81 ARG A C 1
ATOM 646 O O . ARG A 1 81 ? 1.646 3.308 7.207 1.00 94.12 81 ARG A O 1
ATOM 653 N N . LEU A 1 82 ? 2.614 1.933 5.723 1.00 94.81 82 LEU A N 1
ATOM 654 C CA . LEU A 1 82 ? 1.970 0.730 6.250 1.00 94.81 82 LEU A CA 1
ATOM 655 C C . LEU A 1 82 ? 2.436 0.434 7.678 1.00 94.81 82 LEU A C 1
ATOM 657 O O . LEU A 1 82 ? 1.621 0.061 8.518 1.00 94.81 82 LEU A O 1
ATOM 661 N N . GLY A 1 83 ? 3.719 0.667 7.960 1.00 93.44 83 GLY A N 1
ATOM 662 C CA . GLY A 1 83 ? 4.286 0.621 9.301 1.00 93.44 83 GLY A CA 1
ATOM 663 C C . GLY A 1 83 ? 3.585 1.588 10.250 1.00 93.44 83 GLY A C 1
ATOM 664 O O . GLY A 1 83 ? 3.085 1.140 11.274 1.00 93.44 83 GLY A O 1
ATOM 665 N N . GLY A 1 84 ? 3.470 2.871 9.890 1.00 93.00 84 GLY A N 1
ATOM 666 C CA . GLY A 1 84 ? 2.790 3.883 10.711 1.00 93.00 84 GLY A CA 1
ATOM 667 C C . GLY A 1 84 ? 1.301 3.592 10.924 1.00 93.00 84 GLY A C 1
ATOM 668 O O . GLY A 1 84 ? 0.812 3.649 12.048 1.00 93.00 84 GLY A O 1
ATOM 669 N N . MET A 1 85 ? 0.588 3.157 9.881 1.00 94.44 85 MET A N 1
ATOM 670 C CA . MET A 1 85 ? -0.825 2.776 10.001 1.00 94.44 85 MET A CA 1
ATOM 671 C C . MET A 1 85 ? -1.040 1.635 11.007 1.00 94.44 85 MET A C 1
ATOM 673 O O . MET A 1 85 ? -2.031 1.635 11.729 1.00 94.44 85 MET A O 1
ATOM 677 N N . ILE A 1 86 ? -0.138 0.649 11.053 1.00 92.00 86 ILE A N 1
ATOM 678 C CA . ILE A 1 86 ? -0.252 -0.508 11.955 1.00 92.00 86 ILE A CA 1
ATOM 679 C C . ILE A 1 86 ? 0.273 -0.163 13.350 1.00 92.00 86 ILE A C 1
ATOM 681 O O . ILE A 1 86 ? -0.413 -0.374 14.348 1.00 92.00 86 ILE A O 1
ATOM 685 N N . ALA A 1 87 ? 1.512 0.321 13.415 1.00 87.00 87 ALA A N 1
ATOM 686 C CA . ALA A 1 87 ? 2.248 0.487 14.655 1.00 87.00 87 ALA A CA 1
ATOM 687 C C . ALA A 1 87 ? 1.816 1.724 15.433 1.00 87.00 87 ALA A C 1
ATOM 689 O O . ALA A 1 87 ? 1.912 1.682 16.653 1.00 87.00 87 ALA A O 1
ATOM 690 N N . ASP A 1 88 ? 1.339 2.774 14.766 1.00 87.75 88 ASP A N 1
ATOM 691 C CA . ASP A 1 88 ? 0.942 4.017 15.419 1.00 87.75 88 ASP A CA 1
ATOM 692 C C . ASP A 1 88 ? -0.576 4.147 15.421 1.00 87.75 88 ASP A C 1
ATOM 694 O O . ASP A 1 88 ? -1.183 4.088 16.483 1.00 87.75 88 ASP A O 1
ATOM 698 N N . ASP A 1 89 ? -1.211 4.242 14.254 1.00 89.44 89 ASP A N 1
ATOM 699 C CA . ASP A 1 89 ? -2.622 4.633 14.192 1.00 89.44 89 ASP A CA 1
ATOM 700 C C . ASP A 1 89 ? -3.585 3.538 14.672 1.00 89.44 89 ASP A C 1
ATOM 702 O O . ASP A 1 89 ? -4.431 3.795 15.527 1.00 89.44 89 ASP A O 1
ATOM 706 N N . LEU A 1 90 ? -3.464 2.310 14.153 1.00 88.06 90 LEU A N 1
ATOM 707 C CA . LEU A 1 90 ? -4.338 1.196 14.538 1.00 88.06 90 LEU A CA 1
ATOM 708 C C . LEU A 1 90 ? -4.080 0.750 15.984 1.00 88.06 90 LEU A C 1
ATOM 710 O O . LEU A 1 90 ? -5.011 0.393 16.705 1.00 88.06 90 LEU A O 1
ATOM 714 N N . ARG A 1 91 ? -2.816 0.787 16.414 1.00 84.56 91 ARG A N 1
ATOM 715 C CA . ARG A 1 91 ? -2.431 0.487 17.796 1.00 84.56 91 ARG A CA 1
ATOM 716 C C . ARG A 1 91 ? -2.985 1.528 18.762 1.00 84.56 91 ARG A C 1
ATOM 718 O O . ARG A 1 91 ? -3.533 1.165 19.797 1.00 84.56 91 ARG A O 1
ATOM 725 N N . ASP A 1 92 ? -2.827 2.809 18.456 1.00 84.56 92 ASP A N 1
ATOM 726 C CA . ASP A 1 92 ? -3.285 3.865 19.350 1.00 84.56 92 ASP A CA 1
ATOM 727 C C . ASP A 1 92 ? -4.814 3.963 19.373 1.00 84.56 92 ASP A C 1
ATOM 729 O O . ASP A 1 92 ? -5.359 4.226 20.442 1.00 84.56 92 ASP A O 1
ATOM 733 N N . LEU A 1 93 ? -5.497 3.657 18.260 1.00 83.50 93 LEU A N 1
ATOM 734 C CA . LEU A 1 93 ? -6.949 3.452 18.246 1.00 83.50 93 LEU A CA 1
ATOM 735 C C . LEU A 1 93 ? -7.355 2.382 19.272 1.00 83.50 93 LEU A C 1
ATOM 737 O O . LEU A 1 93 ? -8.222 2.631 20.099 1.00 83.50 93 LEU A O 1
ATOM 741 N N . SER A 1 94 ? -6.666 1.237 19.286 1.00 78.56 94 SER A N 1
ATOM 742 C CA . SER A 1 94 ? -6.929 0.166 20.258 1.00 78.56 94 SER A CA 1
ATOM 743 C C . SER A 1 94 ? -6.650 0.583 21.709 1.00 78.56 94 SER A C 1
ATOM 745 O O . SER A 1 94 ? -7.441 0.279 22.601 1.00 78.56 94 SER A O 1
ATOM 747 N N . ASN A 1 95 ? -5.563 1.325 21.946 1.00 76.94 95 ASN A N 1
ATOM 748 C CA . ASN A 1 95 ? -5.121 1.690 23.294 1.00 76.94 95 ASN A CA 1
ATOM 749 C C . ASN A 1 95 ? -5.887 2.876 23.919 1.00 76.94 95 ASN A C 1
ATOM 751 O O . ASN A 1 95 ? -5.883 3.002 25.142 1.00 76.94 95 ASN A O 1
ATOM 755 N N . LYS A 1 96 ? -6.452 3.797 23.121 1.00 68.88 96 LYS A N 1
ATOM 756 C CA . LYS A 1 96 ? -6.942 5.117 23.593 1.00 68.88 96 LYS A CA 1
ATOM 757 C C . LYS A 1 96 ? -8.429 5.383 23.326 1.00 68.88 96 LYS A C 1
ATOM 759 O O . LYS A 1 96 ? -8.885 6.517 23.477 1.00 68.88 96 LYS A O 1
ATOM 764 N N . ALA A 1 97 ? -9.199 4.361 22.964 1.00 57.88 97 ALA A N 1
ATOM 765 C CA . ALA A 1 97 ? -10.601 4.525 22.575 1.00 57.88 97 ALA A CA 1
ATOM 766 C C . ALA A 1 97 ? -11.553 5.007 23.696 1.00 57.88 97 ALA A C 1
ATOM 768 O O . ALA A 1 97 ? -12.702 5.339 23.425 1.00 57.88 97 ALA A O 1
ATOM 769 N N . GLU A 1 98 ? -11.100 5.099 24.950 1.00 54.44 98 GLU A N 1
ATOM 770 C CA . GLU A 1 98 ? -11.897 5.659 26.056 1.00 54.44 98 GLU A CA 1
ATOM 771 C C . GLU A 1 98 ? -11.862 7.202 26.122 1.00 54.44 98 GLU A C 1
ATOM 773 O O . GLU A 1 98 ? -12.709 7.808 26.775 1.00 54.44 98 GLU A O 1
ATOM 778 N N . GLU A 1 99 ? -10.939 7.870 25.416 1.00 57.59 99 GLU A N 1
ATOM 779 C CA . GLU A 1 99 ? -10.717 9.326 25.533 1.00 57.59 99 GLU A CA 1
ATOM 780 C C . GLU A 1 99 ? -11.378 10.162 24.413 1.00 57.59 99 GLU A C 1
ATOM 782 O O . GLU A 1 99 ? -11.127 11.361 24.294 1.00 57.59 99 GLU A O 1
ATOM 787 N N . GLY A 1 100 ? -12.225 9.556 23.568 1.00 58.31 100 GLY A N 1
ATOM 788 C CA . GLY A 1 100 ? -12.881 10.248 22.444 1.00 58.31 100 GLY A CA 1
ATOM 789 C C . GLY A 1 100 ? -11.958 10.542 21.248 1.00 58.31 100 GLY A C 1
ATOM 790 O O . GLY A 1 100 ? -12.292 11.364 20.394 1.00 58.31 100 GLY A O 1
ATOM 791 N N . GLY A 1 101 ? -10.797 9.877 21.179 1.00 63.31 101 GLY A N 1
ATOM 792 C CA . GLY A 1 101 ? -9.768 10.075 20.151 1.00 63.31 101 GLY A CA 1
ATOM 793 C C . GLY A 1 101 ? -9.977 9.309 18.837 1.00 63.31 101 GLY A C 1
ATOM 794 O O . GLY A 1 101 ? -9.249 9.563 17.877 1.00 63.31 101 GLY A O 1
ATOM 795 N N . ASP A 1 102 ? -10.956 8.402 18.753 1.00 77.19 102 ASP A N 1
ATOM 796 C CA . ASP A 1 102 ? -11.147 7.484 17.614 1.00 77.19 102 ASP A CA 1
ATOM 797 C C . ASP A 1 102 ? -11.197 8.204 16.262 1.00 77.19 102 ASP A C 1
ATOM 799 O O . ASP A 1 102 ? -10.547 7.791 15.300 1.00 77.19 102 ASP A O 1
ATOM 803 N N . SER A 1 103 ? -11.919 9.328 16.197 1.00 81.25 103 SER A N 1
ATOM 804 C CA . SER A 1 103 ? -12.081 10.092 14.957 1.00 81.25 103 SER A CA 1
ATOM 805 C C . SER A 1 103 ? -10.750 10.589 14.395 1.00 81.25 103 SER A C 1
ATOM 807 O O . SER A 1 103 ? -10.615 10.668 13.179 1.00 81.25 103 SER A O 1
ATOM 809 N N . GLU A 1 104 ? -9.776 10.930 15.241 1.00 86.75 104 GLU A N 1
ATOM 810 C CA . GLU A 1 104 ? -8.476 11.437 14.798 1.00 86.75 104 GLU A CA 1
ATOM 811 C C . GLU A 1 104 ? -7.619 10.318 14.186 1.00 86.75 104 GLU A C 1
ATOM 813 O O . GLU A 1 104 ? -7.008 10.509 13.129 1.00 86.75 104 GLU A O 1
ATOM 818 N N . TYR A 1 105 ? -7.609 9.137 14.816 1.00 88.38 105 TYR A N 1
ATOM 819 C CA . TYR A 1 105 ? -6.886 7.963 14.316 1.00 88.38 105 TYR A CA 1
ATOM 820 C C . TYR A 1 105 ? -7.500 7.439 13.015 1.00 88.38 105 TYR A C 1
ATOM 822 O O . TYR A 1 105 ? -6.769 7.150 12.069 1.00 88.38 105 TYR A O 1
ATOM 830 N N . LEU A 1 106 ? -8.832 7.397 12.910 1.00 90.94 106 LEU A N 1
ATOM 831 C CA . LEU A 1 106 ? -9.523 7.030 11.667 1.00 90.94 106 LEU A CA 1
ATOM 832 C C . LEU A 1 106 ? -9.191 8.004 10.529 1.00 90.94 106 LEU A C 1
ATOM 834 O O . LEU A 1 106 ? -8.917 7.583 9.401 1.00 90.94 106 LEU A O 1
ATOM 838 N N . ASP A 1 107 ? -9.150 9.305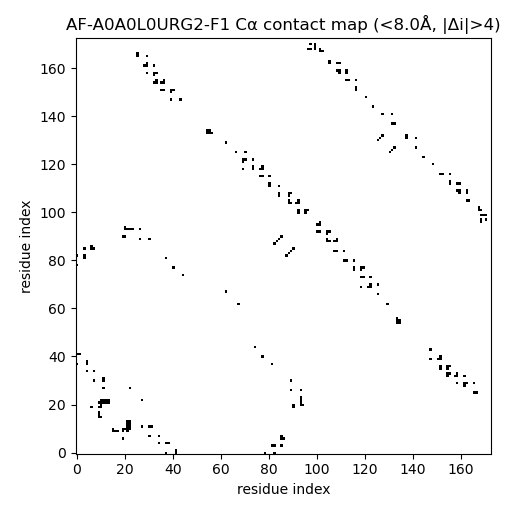 10.823 1.00 91.44 107 ASP A N 1
ATOM 839 C CA . ASP A 1 107 ? -8.754 10.333 9.863 1.00 91.44 107 ASP A CA 1
ATOM 840 C C . ASP A 1 107 ? -7.316 10.144 9.368 1.00 91.44 107 ASP A C 1
ATOM 842 O O . ASP A 1 107 ? -7.043 10.299 8.172 1.00 91.44 107 ASP A O 1
ATOM 846 N N . ARG A 1 108 ? -6.388 9.810 10.274 1.00 92.94 108 ARG A N 1
ATOM 847 C CA . ARG A 1 108 ? -4.998 9.494 9.921 1.00 92.94 108 ARG A CA 1
ATOM 848 C C . ARG A 1 108 ? -4.904 8.244 9.055 1.00 92.94 108 ARG A C 1
ATOM 850 O O . ARG A 1 108 ? -4.311 8.327 7.979 1.00 92.94 108 ARG A O 1
ATOM 857 N N . LEU A 1 109 ? -5.569 7.153 9.437 1.00 94.94 109 LEU A N 1
ATOM 858 C CA . LEU A 1 109 ? -5.614 5.911 8.658 1.00 94.94 109 LEU A CA 1
ATOM 859 C C . LEU A 1 109 ? -6.098 6.157 7.225 1.00 94.94 109 LEU A C 1
ATOM 861 O O . LEU A 1 109 ? -5.460 5.717 6.265 1.00 94.94 109 LEU A O 1
ATOM 865 N N . MET A 1 110 ? -7.191 6.905 7.055 1.00 96.06 110 MET A N 1
ATOM 866 C CA . MET A 1 110 ? -7.709 7.249 5.728 1.00 96.06 110 MET A CA 1
ATOM 867 C C . MET A 1 110 ? -6.734 8.124 4.930 1.00 96.06 110 MET A C 1
ATOM 869 O O . MET A 1 110 ? -6.530 7.889 3.735 1.00 96.06 110 MET A O 1
ATOM 873 N N . LYS A 1 111 ? -6.114 9.128 5.568 1.00 96.00 111 LYS A N 1
ATOM 874 C CA . LYS A 1 111 ? -5.127 10.010 4.921 1.00 96.00 111 LYS A CA 1
ATOM 875 C C . LYS A 1 111 ? -3.898 9.230 4.462 1.00 96.00 111 LYS A C 1
ATOM 877 O O . LYS A 1 111 ? -3.429 9.453 3.346 1.00 96.00 111 LYS A O 1
ATOM 882 N N . GLU A 1 112 ? -3.386 8.319 5.281 1.00 96.25 112 GLU A N 1
ATOM 883 C CA . GLU A 1 112 ? -2.230 7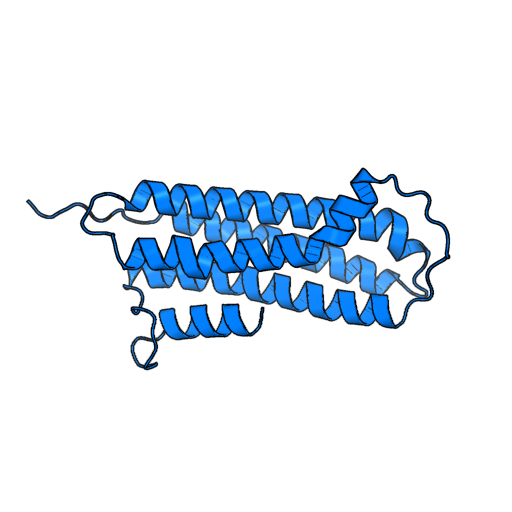.495 4.928 1.00 96.25 112 GLU A CA 1
ATOM 884 C C . GLU A 1 112 ? -2.557 6.477 3.833 1.00 96.25 112 GLU A C 1
ATOM 886 O O . GLU A 1 112 ? -1.776 6.337 2.889 1.00 96.25 112 GLU A O 1
ATOM 891 N N . ALA A 1 113 ? -3.747 5.871 3.858 1.00 96.62 113 ALA A N 1
ATOM 892 C CA . ALA A 1 113 ? -4.217 4.998 2.784 1.00 96.62 113 ALA A CA 1
ATOM 893 C C . ALA A 1 113 ? -4.341 5.741 1.437 1.00 96.62 113 ALA A C 1
ATOM 895 O O . ALA A 1 113 ? -3.874 5.254 0.406 1.00 96.62 113 ALA A O 1
ATOM 896 N N . ALA A 1 114 ? -4.892 6.959 1.439 1.00 96.06 114 ALA A N 1
ATOM 897 C CA . ALA A 1 114 ? -4.990 7.786 0.234 1.00 96.06 114 ALA A CA 1
ATOM 898 C C . ALA A 1 114 ? -3.609 8.215 -0.295 1.00 96.06 114 ALA A C 1
ATOM 900 O O . ALA A 1 114 ? -3.362 8.232 -1.505 1.00 96.06 114 ALA A O 1
ATOM 901 N N . LYS A 1 115 ? -2.669 8.539 0.602 1.00 95.06 115 LYS A N 1
ATOM 902 C CA . LYS A 1 115 ? -1.281 8.820 0.212 1.00 95.06 115 LYS A CA 1
ATOM 903 C C . LYS A 1 115 ? -0.625 7.582 -0.391 1.00 95.06 115 LYS A C 1
ATOM 905 O O . LYS A 1 115 ? 0.020 7.708 -1.429 1.00 95.06 115 LYS A O 1
ATOM 910 N N . LEU A 1 116 ? -0.802 6.405 0.211 1.00 95.56 116 LEU A N 1
ATOM 911 C CA . LEU A 1 116 ? -0.264 5.146 -0.303 1.00 95.56 116 LEU A CA 1
ATOM 912 C C . LEU A 1 116 ? -0.706 4.894 -1.750 1.00 95.56 116 LEU A C 1
ATOM 914 O O . LEU A 1 116 ? 0.134 4.559 -2.586 1.00 95.56 116 LEU A O 1
ATOM 918 N N . GLU A 1 117 ? -1.985 5.113 -2.064 1.00 94.75 117 GLU A N 1
ATOM 919 C CA . GLU A 1 117 ? -2.496 5.009 -3.435 1.00 94.75 117 GLU A CA 1
ATOM 920 C C . GLU A 1 117 ? -1.792 5.993 -4.376 1.00 94.75 117 GLU A C 1
ATOM 922 O O . GLU A 1 117 ? -1.283 5.597 -5.427 1.00 94.75 117 GLU A O 1
ATOM 927 N N . LYS A 1 118 ? -1.687 7.265 -3.972 1.00 93.31 118 LYS A N 1
ATOM 928 C CA . LYS A 1 118 ? -1.023 8.308 -4.764 1.00 93.31 118 LYS A CA 1
ATOM 929 C C . LYS A 1 118 ? 0.440 7.965 -5.066 1.00 93.31 118 LYS A C 1
ATOM 931 O O . LYS A 1 118 ? 0.862 8.075 -6.217 1.00 93.31 118 LYS A O 1
ATOM 936 N N . TYR A 1 119 ? 1.215 7.558 -4.058 1.00 91.56 119 TYR A N 1
ATOM 937 C CA . TYR A 1 119 ? 2.631 7.212 -4.237 1.00 91.56 119 TYR A CA 1
ATOM 938 C C . TYR A 1 119 ? 2.806 5.951 -5.080 1.00 91.56 119 TYR A C 1
ATOM 940 O O . TYR A 1 119 ? 3.647 5.931 -5.977 1.00 91.56 119 TYR A O 1
ATOM 948 N N . SER A 1 120 ? 1.972 4.935 -4.851 1.00 90.50 120 SER A N 1
ATOM 949 C CA . SER A 1 120 ? 1.985 3.705 -5.647 1.00 90.50 120 SER A CA 1
ATOM 950 C C . SER A 1 120 ? 1.672 3.992 -7.117 1.00 90.50 120 SER A C 1
ATOM 952 O O . SER A 1 120 ? 2.366 3.495 -8.002 1.00 90.50 120 SER A O 1
ATOM 954 N N . GLY A 1 121 ? 0.680 4.847 -7.388 1.00 92.56 121 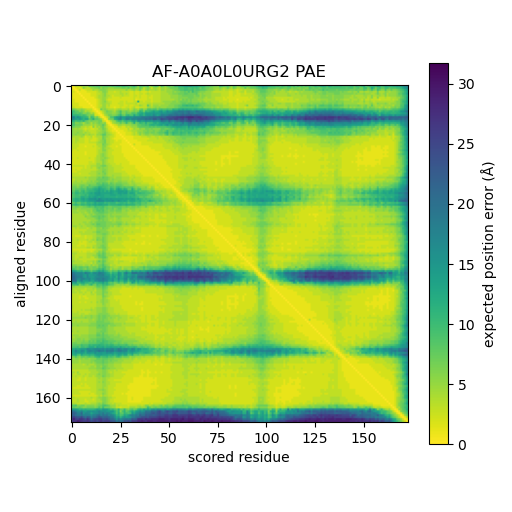GLY A N 1
ATOM 955 C CA . GLY A 1 121 ? 0.325 5.271 -8.743 1.00 92.56 121 GLY A CA 1
ATOM 956 C C . GLY A 1 121 ? 1.432 6.073 -9.432 1.00 92.56 121 GLY A C 1
ATOM 957 O O . GLY A 1 121 ? 1.763 5.795 -10.584 1.00 92.56 121 GLY A O 1
ATOM 958 N N . ALA A 1 122 ? 2.049 7.025 -8.725 1.00 93.31 122 ALA A N 1
ATOM 959 C CA . ALA A 1 122 ? 3.167 7.804 -9.256 1.00 93.31 122 ALA A CA 1
ATOM 960 C C . ALA A 1 122 ? 4.381 6.914 -9.575 1.00 93.31 122 ALA A C 1
ATOM 962 O O . ALA A 1 122 ? 4.929 6.984 -10.674 1.00 93.31 122 ALA A O 1
ATOM 963 N N . GLY A 1 123 ? 4.762 6.028 -8.651 1.00 92.62 123 GLY A N 1
ATOM 964 C CA . GLY A 1 123 ? 5.856 5.081 -8.853 1.00 92.62 123 GLY A CA 1
ATOM 965 C C . GLY A 1 123 ? 5.594 4.119 -10.011 1.00 92.62 123 GLY A C 1
ATOM 966 O O . GLY A 1 123 ? 6.471 3.903 -10.847 1.00 92.62 123 GLY A O 1
ATOM 967 N N . LEU A 1 124 ? 4.371 3.597 -10.123 1.00 91.94 124 LEU A N 1
ATOM 968 C CA . LEU A 1 124 ? 3.979 2.744 -11.240 1.00 91.94 124 LEU A CA 1
ATOM 969 C C . LEU A 1 124 ? 4.091 3.463 -12.586 1.00 91.94 124 LEU A C 1
ATOM 971 O O . LEU A 1 124 ? 4.602 2.881 -13.541 1.00 91.94 124 LEU A O 1
ATOM 975 N N . LEU A 1 125 ? 3.634 4.713 -12.673 1.00 93.69 125 LEU A N 1
ATOM 976 C CA . LEU A 1 125 ? 3.738 5.490 -13.904 1.00 93.69 125 LEU A CA 1
ATOM 977 C C . LEU A 1 125 ? 5.200 5.607 -14.356 1.00 93.69 125 LEU A C 1
ATOM 979 O O . LEU A 1 125 ? 5.503 5.392 -15.528 1.00 93.69 125 LEU A O 1
ATOM 983 N N . LEU A 1 126 ? 6.114 5.868 -13.418 1.00 94.25 126 LEU A N 1
ATOM 984 C CA . LEU A 1 126 ? 7.547 5.920 -13.709 1.00 94.25 126 LEU A CA 1
ATOM 985 C C . LEU A 1 126 ? 8.089 4.560 -14.159 1.00 94.25 126 LEU A C 1
ATOM 987 O O . LEU A 1 126 ? 8.852 4.505 -15.122 1.00 94.25 126 LEU A O 1
ATOM 991 N N . ILE A 1 127 ? 7.654 3.462 -13.532 1.00 91.69 127 ILE A N 1
ATOM 992 C CA . ILE A 1 127 ? 8.004 2.096 -13.950 1.00 91.69 127 ILE A CA 1
ATOM 993 C C . ILE A 1 127 ? 7.568 1.842 -15.396 1.00 91.69 127 ILE A C 1
ATOM 995 O O . ILE A 1 127 ? 8.371 1.373 -16.202 1.00 91.69 127 ILE A O 1
ATOM 999 N N . LEU A 1 128 ? 6.326 2.181 -15.742 1.00 91.94 128 LEU A N 1
ATOM 1000 C CA . LEU A 1 128 ? 5.774 1.967 -17.080 1.00 91.94 128 LEU A CA 1
ATOM 1001 C C . LEU A 1 128 ? 6.490 2.797 -18.153 1.00 91.94 128 LEU A C 1
ATOM 1003 O O . LEU A 1 128 ? 6.718 2.292 -19.249 1.00 91.94 128 LEU A O 1
ATOM 1007 N N . ILE A 1 129 ? 6.853 4.047 -17.850 1.00 92.75 129 ILE A N 1
ATOM 1008 C CA . ILE A 1 129 ? 7.477 4.957 -18.822 1.00 92.75 129 ILE A CA 1
ATOM 1009 C C . ILE A 1 129 ? 8.977 4.685 -18.973 1.00 92.75 129 ILE A C 1
ATOM 1011 O O . ILE A 1 129 ? 9.486 4.680 -20.091 1.00 92.75 129 ILE A O 1
ATOM 1015 N N . HIS A 1 130 ? 9.696 4.482 -17.867 1.00 91.38 130 HIS A N 1
ATOM 1016 C CA . HIS A 1 130 ? 11.161 4.497 -17.876 1.00 91.38 130 HIS A CA 1
ATOM 1017 C C . HIS A 1 130 ? 11.796 3.113 -17.774 1.00 91.38 130 HIS A C 1
ATOM 1019 O O . HIS A 1 130 ? 12.875 2.912 -18.318 1.00 91.38 130 HIS A O 1
ATOM 1025 N N . PHE A 1 131 ? 11.153 2.155 -17.103 1.00 88.88 131 PHE A N 1
ATOM 1026 C CA . PHE A 1 131 ? 11.764 0.854 -16.812 1.00 88.88 131 PHE A CA 1
ATOM 1027 C C . PHE A 1 131 ? 11.228 -0.245 -17.725 1.00 88.88 131 PHE A C 1
ATOM 1029 O O . PHE A 1 131 ? 12.002 -1.044 -18.249 1.00 88.88 131 PHE A O 1
ATOM 1036 N N . LEU A 1 132 ? 9.917 -0.265 -17.963 1.00 89.69 132 LEU A N 1
ATOM 1037 C CA . LEU A 1 132 ? 9.265 -1.265 -18.804 1.00 89.69 132 LEU A CA 1
ATOM 1038 C C . LEU A 1 132 ? 9.854 -1.358 -20.227 1.00 89.69 132 LEU A C 1
ATOM 1040 O O . LEU A 1 132 ? 10.056 -2.486 -20.678 1.00 89.69 132 LEU A O 1
ATOM 1044 N N . PRO A 1 133 ? 10.209 -0.248 -20.914 1.00 89.00 133 PRO A N 1
ATOM 1045 C CA . PRO A 1 133 ? 10.821 -0.319 -22.246 1.00 89.00 133 PRO A CA 1
ATOM 1046 C C . PRO A 1 133 ? 12.224 -0.942 -22.269 1.00 89.00 133 PRO A C 1
ATOM 1048 O O . PRO A 1 133 ? 12.711 -1.313 -23.332 1.00 89.00 133 PRO A O 1
ATOM 1051 N N . ILE A 1 134 ? 12.893 -1.026 -21.116 1.00 87.56 134 ILE A N 1
ATOM 1052 C CA . ILE A 1 134 ? 14.260 -1.554 -20.979 1.00 87.56 134 ILE A CA 1
ATOM 1053 C C . ILE A 1 134 ? 14.233 -3.059 -20.676 1.00 87.56 134 ILE A C 1
ATOM 1055 O O . ILE A 1 134 ? 15.184 -3.779 -20.980 1.00 87.56 134 ILE A O 1
ATOM 1059 N N . ILE A 1 135 ? 13.149 -3.544 -20.067 1.00 84.25 135 ILE A N 1
ATOM 1060 C CA . ILE A 1 135 ? 12.991 -4.942 -19.670 1.00 84.25 135 ILE A CA 1
ATOM 1061 C C . ILE A 1 135 ? 12.608 -5.773 -20.910 1.00 84.25 135 ILE A C 1
ATOM 1063 O O . ILE A 1 135 ? 11.568 -5.500 -21.511 1.00 84.25 135 ILE A O 1
ATOM 1067 N N . PRO A 1 136 ? 13.396 -6.797 -21.292 1.00 77.19 136 PRO A N 1
ATOM 1068 C CA . PRO A 1 136 ? 13.030 -7.708 -22.378 1.00 77.19 136 PRO A CA 1
ATOM 1069 C C . PRO A 1 136 ? 11.758 -8.500 -22.041 1.00 77.19 136 PRO A C 1
ATOM 1071 O O . PRO A 1 136 ? 11.572 -8.886 -20.887 1.00 77.19 136 PRO A O 1
ATOM 1074 N N . ASP A 1 137 ? 10.911 -8.765 -23.041 1.00 77.94 137 ASP A N 1
ATOM 1075 C CA . ASP A 1 137 ? 9.668 -9.549 -22.914 1.00 77.94 137 ASP A CA 1
ATOM 1076 C C . ASP A 1 137 ? 8.750 -9.075 -21.768 1.00 77.94 137 ASP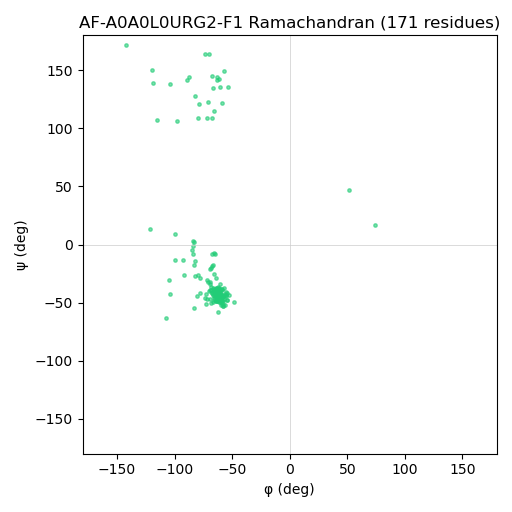 A C 1
ATOM 1078 O O . ASP A 1 137 ? 8.255 -9.851 -20.944 1.00 77.94 137 ASP A O 1
ATOM 1082 N N . SER A 1 138 ? 8.534 -7.759 -21.691 1.00 81.12 138 SER A N 1
ATOM 1083 C CA . SER A 1 138 ? 7.868 -7.110 -20.560 1.00 81.12 138 SER A CA 1
ATOM 1084 C C . SER A 1 138 ? 6.335 -7.105 -20.606 1.00 81.12 138 SER A C 1
ATOM 1086 O O . SER A 1 138 ? 5.717 -6.670 -19.631 1.00 81.12 138 SER A O 1
ATOM 1088 N N . ASP A 1 139 ? 5.702 -7.643 -21.654 1.00 80.75 139 ASP A N 1
ATOM 1089 C CA . ASP A 1 139 ? 4.235 -7.665 -21.799 1.00 80.75 139 ASP A CA 1
ATOM 1090 C C . ASP A 1 139 ? 3.548 -8.358 -20.612 1.00 80.75 139 ASP A C 1
ATOM 1092 O O . ASP A 1 139 ? 2.657 -7.795 -19.975 1.00 80.75 139 ASP A O 1
ATOM 1096 N N . GLY A 1 140 ? 4.048 -9.527 -20.200 1.00 85.94 140 GLY A N 1
ATOM 1097 C CA . GLY A 1 140 ? 3.508 -10.232 -19.033 1.00 85.94 140 GLY A CA 1
ATOM 1098 C C . GLY A 1 140 ? 3.732 -9.490 -17.707 1.00 85.94 140 GLY A C 1
ATOM 1099 O O . GLY A 1 140 ? 2.981 -9.672 -16.745 1.00 85.94 140 GLY A O 1
ATOM 1100 N N . TYR A 1 141 ? 4.759 -8.639 -17.625 1.00 87.50 141 TYR A N 1
ATOM 1101 C CA . TYR A 1 141 ? 4.981 -7.803 -16.448 1.00 87.50 141 TYR A CA 1
ATOM 1102 C C . TYR A 1 141 ? 4.041 -6.597 -16.427 1.00 87.50 141 TYR A C 1
ATOM 1104 O O . TYR A 1 141 ? 3.470 -6.295 -15.379 1.00 87.50 141 TYR A O 1
ATOM 1112 N N . LYS A 1 142 ? 3.834 -5.965 -17.582 1.00 90.12 142 LYS A N 1
ATOM 1113 C CA . LYS A 1 142 ? 2.888 -4.869 -17.784 1.00 90.12 142 LYS A CA 1
ATOM 1114 C C . LYS A 1 142 ? 1.471 -5.267 -17.379 1.00 90.12 142 LYS A C 1
ATOM 1116 O O . LYS A 1 142 ? 0.870 -4.588 -16.551 1.00 90.12 142 LYS A O 1
ATOM 1121 N N . ASP A 1 143 ? 0.966 -6.384 -17.897 1.00 91.69 143 ASP A N 1
ATOM 1122 C CA . ASP A 1 143 ? -0.386 -6.863 -17.582 1.00 91.69 143 ASP A CA 1
ATOM 1123 C C . ASP A 1 143 ? -0.546 -7.136 -16.087 1.00 91.69 143 ASP A C 1
ATOM 1125 O O . ASP A 1 143 ? -1.525 -6.737 -15.454 1.00 91.69 143 ASP A O 1
ATOM 1129 N N . TRP A 1 144 ? 0.469 -7.755 -15.486 1.00 93.44 144 TRP A N 1
ATOM 1130 C CA . TRP A 1 144 ? 0.474 -7.991 -14.053 1.00 93.44 144 TRP A CA 1
ATOM 1131 C C . TRP A 1 144 ? 0.489 -6.691 -13.236 1.00 93.44 144 TRP A C 1
ATOM 1133 O O . TRP A 1 144 ? -0.183 -6.636 -12.208 1.00 93.44 144 TRP A O 1
ATOM 1143 N N . LEU A 1 145 ? 1.213 -5.650 -13.670 1.00 92.69 145 LEU A N 1
ATOM 1144 C CA . LEU A 1 145 ? 1.222 -4.350 -12.990 1.00 92.69 145 LEU A CA 1
ATOM 1145 C C . LEU A 1 145 ? -0.169 -3.705 -13.004 1.00 92.69 145 LEU A C 1
ATOM 1147 O O . LEU A 1 145 ? -0.606 -3.199 -11.973 1.00 92.69 145 LEU A O 1
ATOM 1151 N N . PHE A 1 146 ? -0.885 -3.772 -14.131 1.00 92.19 146 PHE A N 1
ATOM 1152 C CA . PHE A 1 146 ? -2.259 -3.266 -14.233 1.00 92.19 146 PHE A CA 1
ATOM 1153 C C . PHE A 1 146 ? -3.231 -4.015 -13.318 1.00 92.19 146 PHE A C 1
ATOM 1155 O O . PHE A 1 146 ? -4.044 -3.394 -12.626 1.00 92.19 146 PHE A O 1
ATOM 1162 N N . VAL A 1 147 ? -3.132 -5.347 -13.276 1.00 95.38 147 VAL A N 1
ATOM 1163 C CA . VAL A 1 147 ? -3.944 -6.170 -12.368 1.00 95.38 147 VAL A CA 1
ATOM 1164 C C . VAL A 1 147 ? -3.626 -5.830 -10.915 1.00 95.38 147 VAL A C 1
ATOM 1166 O O . VAL A 1 147 ? -4.543 -5.598 -10.127 1.00 95.38 147 VAL A O 1
ATOM 1169 N N . TRP A 1 148 ? -2.341 -5.755 -10.563 1.00 95.81 148 TRP A N 1
ATOM 1170 C CA . TRP A 1 148 ? -1.907 -5.407 -9.215 1.00 95.81 148 TRP A CA 1
ATOM 1171 C C . TRP A 1 148 ? -2.414 -4.027 -8.790 1.00 95.81 148 TRP A C 1
ATOM 1173 O O . TRP A 1 148 ? -2.970 -3.904 -7.701 1.00 95.81 148 TRP A O 1
ATOM 1183 N N . GLN A 1 149 ? -2.280 -3.007 -9.644 1.00 95.19 149 GLN A N 1
ATOM 1184 C CA . GLN A 1 149 ? -2.739 -1.654 -9.332 1.00 95.19 149 GLN A CA 1
ATOM 1185 C C . GLN A 1 149 ? -4.247 -1.634 -9.081 1.00 95.19 149 GLN A C 1
ATOM 1187 O O . GLN A 1 149 ? -4.698 -1.066 -8.091 1.00 95.19 149 GLN A O 1
ATOM 1192 N N . SER A 1 150 ? -5.018 -2.306 -9.938 1.00 96.25 150 SER A N 1
ATOM 1193 C CA . SER A 1 150 ? -6.472 -2.398 -9.791 1.00 96.25 150 SER A CA 1
ATOM 1194 C C . SER A 1 150 ? -6.853 -3.053 -8.460 1.00 96.25 150 SER A C 1
ATOM 1196 O O . SER A 1 150 ? -7.706 -2.548 -7.732 1.00 96.25 150 SER A O 1
ATOM 1198 N N . GLN A 1 151 ? -6.185 -4.155 -8.102 1.00 97.44 151 GLN A N 1
ATOM 1199 C CA . GLN A 1 151 ? -6.398 -4.841 -6.826 1.00 97.44 151 GLN A CA 1
ATOM 1200 C C . GLN A 1 151 ? -5.999 -3.976 -5.628 1.00 97.44 151 GLN A C 1
ATOM 1202 O O . GLN A 1 151 ? -6.714 -3.970 -4.627 1.00 97.44 151 GLN A O 1
ATOM 1207 N N . LEU A 1 152 ? -4.888 -3.237 -5.723 1.00 97.12 152 LEU A N 1
ATOM 1208 C CA . LEU A 1 152 ? -4.432 -2.343 -4.661 1.00 97.12 152 LEU A CA 1
ATOM 1209 C C . LEU A 1 152 ? -5.433 -1.207 -4.437 1.00 97.12 152 LEU A C 1
ATOM 1211 O O . LEU A 1 152 ? -5.834 -0.983 -3.300 1.00 97.12 152 LEU A O 1
ATOM 1215 N N . THR A 1 153 ? -5.885 -0.546 -5.504 1.00 97.50 153 THR A N 1
ATOM 1216 C CA . THR A 1 153 ? -6.914 0.502 -5.437 1.00 97.50 153 THR A CA 1
ATOM 1217 C C . THR A 1 153 ? -8.199 -0.025 -4.801 1.00 97.50 153 THR A C 1
ATOM 1219 O O . THR A 1 153 ? -8.768 0.626 -3.926 1.00 97.50 153 THR A O 1
ATOM 1222 N N . VAL A 1 154 ? -8.658 -1.225 -5.169 1.00 98.25 154 VAL A N 1
ATOM 1223 C CA . VAL A 1 154 ? -9.839 -1.834 -4.531 1.00 98.25 154 VAL A CA 1
ATOM 1224 C C . VAL A 1 154 ? -9.592 -2.111 -3.046 1.00 98.25 154 VAL A C 1
ATOM 1226 O O . VAL A 1 154 ? -10.440 -1.788 -2.219 1.00 98.25 154 VAL A O 1
ATOM 1229 N N . ALA A 1 155 ? -8.434 -2.668 -2.683 1.00 98.31 155 ALA A N 1
ATOM 1230 C CA . ALA A 1 155 ? -8.098 -2.953 -1.289 1.00 98.31 155 ALA A CA 1
ATOM 1231 C C . ALA A 1 155 ? -8.025 -1.676 -0.434 1.00 98.31 155 ALA A C 1
ATOM 1233 O O . ALA A 1 155 ? -8.576 -1.650 0.664 1.00 98.31 155 ALA A O 1
ATOM 1234 N N . ILE A 1 156 ? -7.405 -0.612 -0.952 1.00 98.12 156 ILE A N 1
ATOM 1235 C CA . ILE A 1 156 ? -7.321 0.696 -0.289 1.00 98.12 156 ILE A CA 1
ATOM 1236 C C . ILE A 1 156 ? -8.715 1.298 -0.109 1.00 98.12 156 ILE A C 1
ATOM 1238 O O . ILE A 1 156 ? -9.054 1.744 0.985 1.00 98.12 156 ILE A O 1
ATOM 1242 N N . ASN A 1 157 ? -9.555 1.261 -1.145 1.00 97.31 157 ASN A N 1
ATOM 1243 C CA . ASN A 1 157 ? -10.925 1.758 -1.047 1.00 97.31 157 ASN A CA 1
ATOM 1244 C C . ASN A 1 157 ? -11.741 0.982 -0.012 1.00 97.31 157 ASN A C 1
ATOM 1246 O O . ASN A 1 157 ? -12.428 1.596 0.799 1.00 97.31 157 ASN A O 1
ATOM 1250 N N . ASN A 1 158 ? -11.6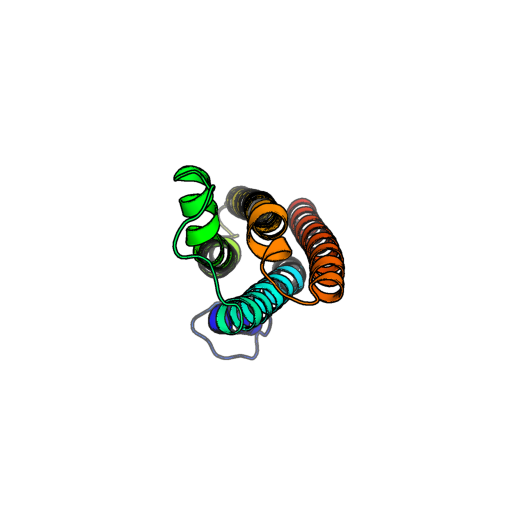32 -0.347 0.015 1.00 97.44 158 ASN A N 1
ATOM 1251 C CA . ASN A 1 158 ? -12.309 -1.169 1.017 1.00 97.44 158 ASN A CA 1
ATOM 1252 C C . ASN A 1 158 ? -11.846 -0.824 2.439 1.00 97.44 158 ASN A C 1
ATOM 1254 O O . ASN A 1 158 ? -12.680 -0.701 3.332 1.00 97.44 158 ASN A O 1
ATOM 1258 N N . PHE A 1 159 ? -10.542 -0.615 2.639 1.00 97.38 159 PHE A N 1
ATOM 1259 C CA . PHE A 1 159 ? -9.992 -0.175 3.921 1.00 97.38 159 PHE A CA 1
ATOM 1260 C C . PHE A 1 159 ? -10.534 1.203 4.345 1.00 97.38 159 PHE A C 1
ATOM 1262 O O . PHE A 1 159 ? -10.975 1.381 5.479 1.00 97.38 159 PHE A O 1
ATOM 1269 N N . ILE A 1 160 ? -10.579 2.172 3.425 1.00 96.44 160 ILE A N 1
ATOM 1270 C CA . ILE A 1 160 ? -11.149 3.503 3.691 1.00 96.44 160 ILE A CA 1
ATOM 1271 C C . ILE A 1 160 ? -12.637 3.404 4.051 1.00 96.44 160 ILE A C 1
ATOM 1273 O O . ILE A 1 160 ? -13.095 4.089 4.962 1.00 96.44 160 ILE A O 1
ATOM 1277 N N . GLN A 1 161 ? -13.405 2.555 3.364 1.00 95.12 161 GLN A N 1
ATOM 1278 C CA . GLN A 1 161 ? -14.817 2.347 3.695 1.00 95.12 161 GLN A CA 1
ATOM 1279 C C . GLN A 1 161 ? -14.994 1.683 5.062 1.00 95.12 161 GLN A C 1
ATOM 1281 O O . GLN A 1 161 ? -15.887 2.079 5.804 1.00 95.12 161 GLN A O 1
ATOM 1286 N N . ALA A 1 162 ? -14.121 0.741 5.427 1.00 93.88 162 ALA A N 1
ATOM 1287 C CA . ALA A 1 162 ? -14.116 0.161 6.765 1.00 93.88 162 ALA A CA 1
ATOM 1288 C C . ALA A 1 162 ? -13.867 1.236 7.838 1.00 93.88 162 ALA A C 1
ATOM 1290 O O . ALA A 1 162 ? -14.589 1.271 8.828 1.00 93.88 162 ALA A O 1
ATOM 1291 N N . CYS A 1 163 ? -12.933 2.169 7.606 1.00 93.06 163 CYS A N 1
ATOM 1292 C CA . CYS A 1 163 ? -12.693 3.301 8.512 1.00 93.06 163 CYS A CA 1
ATOM 1293 C C . CYS A 1 163 ? -13.925 4.209 8.652 1.00 93.06 163 CYS A C 1
ATOM 1295 O O . CYS A 1 163 ? -14.258 4.632 9.752 1.00 93.06 163 CYS A O 1
ATOM 1297 N N . ARG A 1 164 ? -14.623 4.501 7.548 1.00 91.31 164 ARG A N 1
ATOM 1298 C CA . ARG A 1 164 ? -15.834 5.346 7.558 1.00 91.31 164 ARG A CA 1
ATOM 1299 C C . ARG A 1 164 ? -17.026 4.687 8.241 1.00 91.31 164 ARG A C 1
AT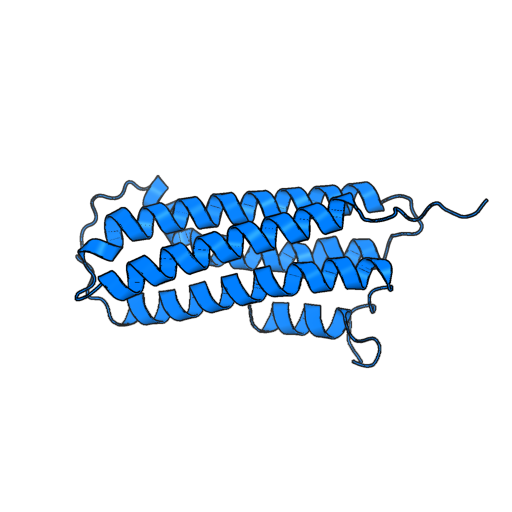OM 1301 O O . ARG A 1 164 ? -17.854 5.386 8.809 1.00 91.31 164 ARG A O 1
ATOM 1308 N N . GLY A 1 165 ? -17.135 3.368 8.118 1.00 87.50 165 GLY A N 1
ATOM 1309 C CA . GLY A 1 165 ? -18.181 2.570 8.751 1.00 87.50 165 GLY A CA 1
ATOM 1310 C C . GLY A 1 165 ? -17.867 2.174 10.192 1.00 87.50 165 GLY A C 1
ATOM 1311 O O . GLY A 1 165 ? -18.637 1.416 10.770 1.00 87.50 165 GLY A O 1
ATOM 1312 N N . PHE A 1 166 ? -16.744 2.629 10.754 1.00 86.81 166 PHE A N 1
ATOM 1313 C CA . PHE A 1 166 ? -16.366 2.307 12.122 1.00 86.81 166 PHE A CA 1
ATOM 1314 C C . PHE A 1 166 ? -17.278 3.033 13.115 1.00 86.81 166 PHE A C 1
ATOM 1316 O O . PHE A 1 166 ? -17.372 4.262 13.110 1.00 86.81 166 PHE A O 1
ATOM 1323 N N . GLU A 1 167 ? -17.945 2.266 13.975 1.00 74.00 167 GLU A N 1
ATOM 1324 C CA . GLU A 1 167 ? -18.719 2.809 15.088 1.00 74.00 167 GLU A CA 1
ATOM 1325 C C . GLU A 1 167 ? -17.752 3.340 16.152 1.00 74.00 167 GLU A C 1
ATOM 1327 O O . GLU A 1 167 ? -17.050 2.574 16.811 1.00 74.00 167 GLU A O 1
ATOM 1332 N N . ILE A 1 168 ? -17.692 4.668 16.286 1.00 68.38 168 ILE A N 1
ATOM 1333 C CA . ILE A 1 168 ? -16.898 5.352 17.315 1.00 68.38 168 ILE A CA 1
ATOM 1334 C C . ILE A 1 168 ? -17.395 4.911 18.691 1.00 68.38 168 ILE A C 1
ATOM 1336 O O . ILE A 1 168 ? -18.607 4.906 18.929 1.00 68.38 168 ILE A O 1
ATOM 1340 N N . ARG A 1 169 ? -16.480 4.599 19.617 1.00 63.75 169 ARG A N 1
ATOM 1341 C CA . ARG A 1 169 ? -16.885 4.327 20.998 1.00 63.75 169 ARG A CA 1
ATOM 1342 C C . ARG A 1 169 ? -17.439 5.607 21.610 1.00 63.75 169 ARG A C 1
ATOM 1344 O O . ARG A 1 169 ? -16.733 6.599 21.776 1.00 63.75 169 ARG A O 1
ATOM 1351 N N . THR A 1 170 ? -18.723 5.602 21.946 1.00 53.84 170 THR A N 1
ATOM 1352 C CA . THR A 1 170 ? -19.289 6.623 22.824 1.00 53.84 170 THR A CA 1
ATOM 1353 C C . THR A 1 170 ? -18.985 6.221 24.262 1.00 53.84 170 THR A C 1
ATOM 1355 O O . THR A 1 170 ? -19.300 5.084 24.615 1.00 53.84 170 THR A O 1
ATOM 1358 N N . PRO A 1 171 ? -18.395 7.093 25.099 1.00 50.19 171 PRO A N 1
ATOM 1359 C CA . PRO A 1 171 ? -18.301 6.803 26.521 1.00 50.19 171 PRO A CA 1
ATOM 1360 C C . PRO A 1 171 ? -19.723 6.623 27.067 1.00 50.19 171 PRO A C 1
ATOM 1362 O O . PRO A 1 171 ? -20.567 7.507 26.894 1.00 50.19 171 PRO A O 1
ATOM 1365 N N . ASP A 1 172 ? -19.992 5.451 27.646 1.00 49.66 172 ASP A N 1
ATOM 1366 C CA . ASP A 1 172 ? -21.261 5.151 28.308 1.00 49.66 172 ASP A CA 1
ATOM 1367 C C . ASP A 1 172 ? -21.557 6.232 29.367 1.00 49.66 172 ASP A C 1
ATOM 1369 O O . ASP A 1 172 ? -20.660 6.659 30.100 1.00 49.66 172 ASP A O 1
ATOM 1373 N N . GLN A 1 173 ? -22.809 6.708 29.393 1.00 35.38 173 GLN A N 1
ATOM 1374 C CA . GLN A 1 173 ? -23.318 7.676 30.377 1.00 35.38 173 GLN A CA 1
ATOM 1375 C C . GLN A 1 173 ? -23.343 7.116 31.800 1.00 35.38 173 GLN A C 1
ATOM 1377 O O . GLN A 1 173 ? -23.715 5.931 31.962 1.00 35.38 173 GLN A O 1
#